Protein AF-A0A6T6CZC0-F1 (afdb_monomer_lite)

pLDDT: mean 70.49, std 22.33, range [23.73, 94.44]

Secondary structure (DSSP, 8-state):
---------------------------HHHHHHHHHHS--TT----TTS-EEEEEEEETTEEEEEEEEE--TTT-HHHHHHHHHHHHT--EETTEE-SSTT------------

Structure (mmCIF, N/CA/C/O backbone):
data_AF-A0A6T6CZC0-F1
#
_entry.id   AF-A0A6T6CZC0-F1
#
loop_
_atom_site.group_PDB
_atom_site.id
_atom_site.type_symbol
_atom_site.label_atom_id
_atom_site.label_alt_id
_atom_site.label_comp_id
_atom_site.label_asym_id
_atom_site.label_entity_id
_atom_site.label_seq_id
_atom_site.pdbx_PDB_ins_code
_atom_site.Cartn_x
_atom_site.Cartn_y
_atom_site.Cartn_z
_atom_site.occupancy
_atom_site.B_iso_or_equiv
_atom_site.auth_seq_id
_atom_site.auth_comp_id
_atom_site.auth_asym_id
_atom_site.auth_atom_id
_atom_site.pdbx_PDB_model_num
ATOM 1 N N . GLY A 1 1 ? -21.141 7.150 -47.037 1.00 36.53 1 GLY A N 1
ATOM 2 C CA . GLY A 1 1 ? -20.046 6.387 -46.409 1.00 36.53 1 GLY A CA 1
ATOM 3 C C . GLY A 1 1 ? -19.873 6.817 -44.964 1.00 36.53 1 GLY A C 1
ATOM 4 O O . GLY A 1 1 ? -19.823 8.013 -44.733 1.00 36.53 1 GLY A O 1
ATOM 5 N N . THR A 1 2 ? -19.844 5.841 -44.037 1.00 34.81 2 THR A N 1
ATOM 6 C CA . THR A 1 2 ? -19.115 5.804 -42.730 1.00 34.81 2 THR A CA 1
ATOM 7 C C . THR A 1 2 ? -19.164 7.049 -41.818 1.00 34.81 2 THR A C 1
ATOM 9 O O . THR A 1 2 ? -18.561 8.060 -42.134 1.00 34.81 2 THR A O 1
ATOM 12 N N . ARG A 1 3 ? -19.899 7.107 -40.691 1.00 36.88 3 ARG A N 1
ATOM 13 C CA . ARG A 1 3 ? -19.844 6.379 -39.386 1.00 36.88 3 ARG A CA 1
ATOM 14 C C . ARG A 1 3 ? -18.536 6.560 -38.573 1.00 36.88 3 ARG A C 1
ATOM 16 O O . ARG A 1 3 ? -17.502 6.077 -39.011 1.00 36.88 3 ARG A O 1
ATOM 23 N N . ARG A 1 4 ? -18.709 7.019 -37.307 1.00 42.44 4 ARG A N 1
ATOM 24 C CA . ARG A 1 4 ? -17.874 6.917 -36.059 1.00 42.44 4 ARG A CA 1
ATOM 25 C C . ARG A 1 4 ? -17.231 8.253 -35.617 1.00 42.44 4 ARG A C 1
ATOM 27 O O . ARG A 1 4 ? -16.409 8.791 -36.330 1.00 42.44 4 ARG A O 1
ATOM 34 N N . LYS A 1 5 ? -17.748 8.942 -34.583 1.00 39.34 5 LYS A N 1
ATOM 35 C CA . LYS A 1 5 ? -17.718 8.734 -33.102 1.00 39.34 5 LYS A CA 1
ATOM 36 C C . LYS A 1 5 ? -16.467 9.338 -32.422 1.00 39.34 5 LYS A C 1
ATOM 38 O O . LYS A 1 5 ? -15.382 8.853 -32.680 1.00 39.34 5 LYS A O 1
ATOM 43 N N . LYS A 1 6 ? -16.723 10.293 -31.500 1.00 37.09 6 LYS A N 1
ATOM 44 C CA . LYS A 1 6 ? -16.209 10.460 -30.107 1.00 37.09 6 LYS A CA 1
ATOM 45 C C . LYS A 1 6 ? -14.687 10.274 -29.927 1.00 37.09 6 LYS A C 1
ATOM 47 O O . LYS A 1 6 ? -14.161 9.223 -30.252 1.00 37.09 6 LYS A O 1
ATOM 52 N N . THR A 1 7 ? -13.919 11.222 -29.388 1.00 31.66 7 THR A N 1
ATOM 53 C CA . THR A 1 7 ? -13.623 11.518 -27.955 1.00 31.66 7 THR A CA 1
ATOM 54 C C . THR A 1 7 ? -12.452 12.535 -28.052 1.00 31.66 7 THR A C 1
ATOM 56 O O . THR A 1 7 ? -11.672 12.438 -28.985 1.00 31.66 7 THR A O 1
ATOM 59 N N . GLU A 1 8 ? -12.262 13.600 -27.276 1.00 35.72 8 GLU A N 1
ATOM 60 C CA . GLU A 1 8 ? -11.888 13.588 -25.866 1.00 35.72 8 GLU A CA 1
ATOM 61 C C . GLU A 1 8 ? -11.648 15.046 -25.435 1.00 35.72 8 GLU A C 1
ATOM 63 O O . GLU A 1 8 ? -10.757 15.750 -25.914 1.00 35.72 8 GLU A O 1
ATOM 68 N N . LYS A 1 9 ? 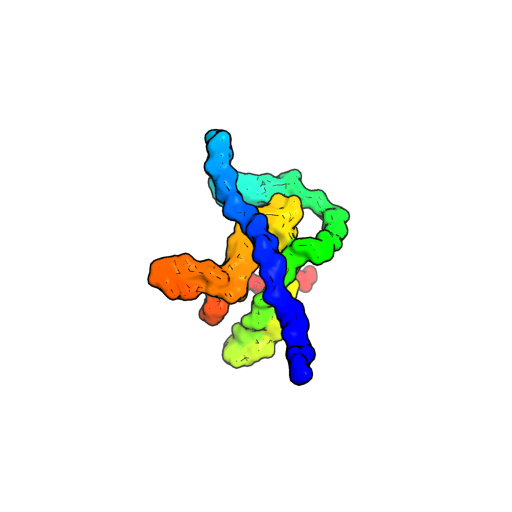-12.512 15.527 -24.543 1.00 34.69 9 LYS A N 1
ATOM 69 C CA . LYS A 1 9 ? -12.435 16.850 -23.933 1.00 34.69 9 LYS A CA 1
ATOM 70 C C . LYS A 1 9 ? -11.277 16.796 -22.932 1.00 34.69 9 LYS A C 1
ATOM 72 O O . LYS A 1 9 ? -11.443 16.243 -21.849 1.00 34.69 9 LYS A O 1
ATOM 77 N N . ARG A 1 10 ? -10.104 17.328 -23.298 1.00 32.47 10 ARG A N 1
ATOM 78 C CA . ARG A 1 10 ? -8.950 17.491 -22.394 1.00 32.47 10 ARG A CA 1
ATOM 79 C C . ARG A 1 10 ? -9.347 18.372 -21.210 1.00 32.47 10 ARG A C 1
ATOM 81 O O . ARG A 1 10 ? -9.248 19.598 -21.258 1.00 32.47 10 ARG A O 1
ATOM 88 N N . LYS A 1 11 ? -9.807 17.733 -20.140 1.00 32.84 11 LYS A N 1
ATOM 89 C CA . LYS A 1 11 ? -9.978 18.334 -18.823 1.00 32.84 11 LYS A CA 1
ATOM 90 C C . LYS A 1 11 ? -8.569 18.587 -18.281 1.00 32.84 11 LYS A C 1
ATOM 92 O O . LYS A 1 11 ? -7.857 17.666 -17.898 1.00 32.84 11 LYS A O 1
ATOM 97 N N . LYS A 1 12 ? -8.124 19.841 -18.355 1.00 36.03 12 LYS A N 1
ATOM 98 C CA . LYS A 1 12 ? -6.907 20.315 -17.690 1.00 36.03 12 LYS A CA 1
ATOM 99 C C . LYS A 1 12 ? -7.193 20.359 -16.188 1.00 36.03 12 LYS A C 1
ATOM 101 O O . LYS A 1 12 ? -7.658 21.377 -15.686 1.00 36.03 12 LYS A O 1
ATOM 106 N N . GLU A 1 13 ? -6.955 19.263 -15.480 1.00 32.84 13 GLU A N 1
ATOM 107 C CA . GLU A 1 13 ? -6.980 19.255 -14.017 1.00 32.84 13 GLU A CA 1
ATOM 108 C C . GLU A 1 13 ? -5.582 19.601 -13.484 1.00 32.84 13 GLU A C 1
ATOM 110 O O . GLU A 1 13 ? -4.642 18.818 -13.529 1.00 32.84 13 GLU A O 1
ATOM 115 N N . GLY A 1 14 ? -5.459 20.863 -13.063 1.00 27.77 14 GLY A N 1
ATOM 116 C CA . GLY A 1 14 ? -4.711 21.269 -11.876 1.00 27.77 14 GLY A CA 1
ATOM 117 C C . GLY A 1 14 ? -3.247 20.858 -11.775 1.00 27.77 14 GLY A C 1
ATOM 118 O O . GLY A 1 14 ? -2.880 20.040 -10.939 1.00 27.77 14 GLY A O 1
ATOM 119 N N . ARG A 1 15 ? -2.370 21.574 -12.485 1.00 23.73 15 ARG A N 1
ATOM 120 C CA . ARG A 1 15 ? -1.020 21.843 -11.968 1.00 23.73 15 ARG A CA 1
ATOM 121 C C . ARG A 1 15 ? -1.205 22.529 -10.610 1.00 23.73 15 ARG A C 1
ATOM 123 O O . ARG A 1 15 ?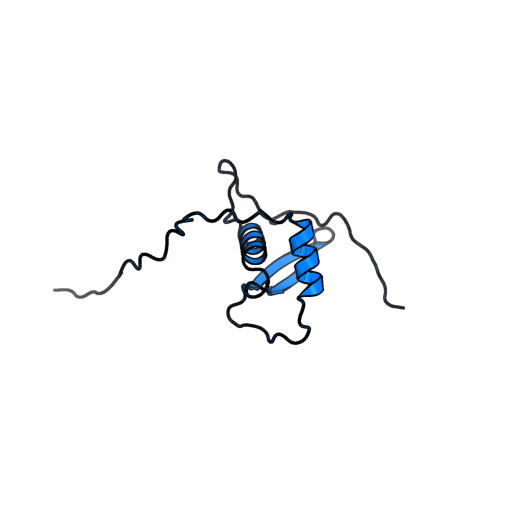 -1.704 23.652 -10.578 1.00 23.73 15 ARG A O 1
ATOM 130 N N . TYR A 1 16 ? -0.843 21.886 -9.500 1.00 33.91 16 TYR A N 1
ATOM 131 C CA . TYR A 1 16 ? -0.838 22.568 -8.206 1.00 33.91 16 TYR A CA 1
ATOM 132 C C . TYR A 1 16 ? 0.256 23.639 -8.232 1.00 33.91 16 TYR A C 1
ATOM 134 O O . TYR A 1 16 ? 1.438 23.371 -8.018 1.00 33.91 16 TYR A O 1
ATOM 142 N N . THR A 1 17 ? -0.139 24.872 -8.538 1.00 28.97 17 THR A N 1
ATOM 143 C CA . THR A 1 17 ? 0.675 26.058 -8.306 1.00 28.97 17 THR A CA 1
ATOM 144 C C . THR A 1 17 ? 0.796 26.242 -6.798 1.00 28.97 17 THR A C 1
ATOM 146 O O . THR A 1 17 ? -0.134 26.722 -6.150 1.00 28.97 17 THR A O 1
ATOM 149 N N . LYS A 1 18 ? 1.947 25.882 -6.218 1.00 36.53 18 LYS A N 1
ATOM 150 C CA . LYS A 1 18 ? 2.329 26.364 -4.885 1.00 36.53 18 LYS A CA 1
ATOM 151 C C . LYS A 1 18 ? 2.613 27.863 -4.982 1.00 36.53 18 LYS A C 1
ATOM 153 O O . LYS A 1 18 ? 3.740 28.275 -5.228 1.00 36.53 18 LYS A O 1
ATOM 158 N N . LYS A 1 19 ? 1.573 28.680 -4.807 1.00 34.09 19 LYS A N 1
ATOM 159 C CA . LYS A 1 19 ? 1.717 30.097 -4.462 1.00 34.09 19 LYS A CA 1
ATOM 160 C C . LYS A 1 19 ? 2.054 30.167 -2.970 1.00 34.09 19 LYS A C 1
ATOM 162 O O . LYS A 1 19 ? 1.422 29.490 -2.161 1.00 34.09 19 LYS A O 1
ATOM 167 N N . GLY A 1 20 ? 3.114 30.903 -2.649 1.00 39.22 20 GLY A N 1
ATOM 168 C CA . GLY A 1 20 ? 3.774 30.894 -1.351 1.00 39.22 20 GLY A CA 1
ATOM 169 C C . GLY A 1 20 ? 2.862 31.200 -0.165 1.00 39.22 20 GLY A C 1
ATOM 170 O O . GLY A 1 20 ? 2.116 32.174 -0.167 1.00 39.22 20 GLY A O 1
ATOM 171 N N . LYS A 1 21 ? 3.015 30.388 0.878 1.00 36.16 21 LYS A N 1
ATOM 172 C CA . LYS A 1 21 ? 2.994 30.807 2.280 1.00 36.16 21 LYS A CA 1
ATOM 173 C C . LYS A 1 21 ? 4.102 30.016 2.969 1.00 36.16 21 LYS A C 1
ATOM 175 O O . LYS A 1 21 ? 4.291 28.840 2.656 1.00 36.16 21 LYS A O 1
ATOM 180 N N . ASN A 1 22 ? 4.852 30.670 3.849 1.00 39.06 22 ASN A N 1
ATOM 181 C CA . ASN A 1 22 ? 5.846 30.048 4.721 1.00 39.06 22 ASN A CA 1
ATOM 182 C C . ASN A 1 22 ? 5.150 29.046 5.658 1.00 39.06 22 ASN A C 1
ATOM 184 O O . ASN A 1 22 ? 4.847 29.347 6.807 1.00 39.06 22 ASN A O 1
ATOM 188 N N . GLU A 1 23 ? 4.834 27.862 5.146 1.00 43.62 23 GLU A N 1
ATOM 189 C CA . GLU A 1 23 ? 4.297 26.755 5.920 1.00 43.62 23 GLU A CA 1
ATOM 190 C C . GLU A 1 23 ? 5.507 25.986 6.446 1.00 43.62 23 GLU A C 1
ATOM 192 O O . GLU A 1 23 ? 6.184 25.275 5.698 1.00 43.62 23 GLU A O 1
ATOM 197 N N . LYS A 1 24 ? 5.837 26.215 7.723 1.00 40.19 24 LYS A N 1
ATOM 198 C CA . LYS A 1 24 ? 6.862 25.464 8.454 1.00 40.19 24 LYS A CA 1
ATOM 199 C C . LYS A 1 24 ? 6.614 23.982 8.168 1.00 40.19 24 LYS A C 1
ATOM 201 O O . LYS A 1 24 ? 5.573 23.456 8.556 1.00 40.19 24 LYS A O 1
ATOM 206 N N . LYS A 1 25 ? 7.517 23.324 7.428 1.00 48.09 25 LYS A N 1
ATOM 207 C CA . LYS A 1 25 ? 7.435 21.878 7.191 1.00 48.09 25 LYS A CA 1
ATOM 208 C C . LYS A 1 25 ? 7.496 21.215 8.562 1.00 48.09 25 LYS A C 1
ATOM 210 O O . LYS A 1 25 ? 8.569 21.138 9.153 1.00 48.09 25 LYS A O 1
ATOM 215 N N . LEU A 1 26 ? 6.342 20.802 9.080 1.00 51.62 26 LEU A N 1
ATOM 216 C CA . LEU A 1 26 ? 6.276 20.001 10.292 1.00 51.62 26 LEU A CA 1
ATOM 217 C C . LEU A 1 26 ? 7.173 18.776 10.080 1.00 51.62 26 LEU A C 1
ATOM 219 O O . LEU A 1 26 ? 7.057 18.128 9.033 1.00 51.62 26 LEU A O 1
ATOM 223 N N . PRO A 1 27 ? 8.074 18.458 11.023 1.00 58.03 27 PRO A N 1
ATOM 224 C CA . PRO A 1 27 ? 8.861 17.243 10.923 1.00 58.03 27 PRO A CA 1
ATOM 225 C C . PRO A 1 27 ? 7.905 16.047 10.881 1.00 58.03 27 PRO A C 1
ATOM 227 O O . PRO A 1 27 ? 6.862 16.063 11.537 1.00 58.03 27 PRO A O 1
ATOM 230 N N . ASN A 1 28 ? 8.260 15.003 10.127 1.00 54.97 28 ASN A N 1
ATOM 231 C CA . ASN A 1 28 ? 7.420 13.808 9.948 1.00 54.97 28 ASN A CA 1
ATOM 232 C C . ASN A 1 28 ? 6.943 13.211 11.294 1.00 54.97 28 ASN A C 1
ATOM 234 O O . ASN A 1 28 ? 5.848 12.661 11.373 1.00 54.97 28 ASN A O 1
ATOM 238 N N . SER A 1 29 ? 7.728 13.396 12.364 1.00 59.22 29 SER A N 1
ATOM 239 C CA . SER A 1 29 ? 7.388 13.024 13.745 1.00 59.22 29 SER A CA 1
ATOM 240 C C . SER A 1 29 ? 6.211 13.824 14.335 1.00 59.22 29 SER A C 1
ATOM 242 O O . SER A 1 29 ? 5.319 13.257 14.959 1.00 59.22 29 SER A O 1
ATOM 244 N N . PHE A 1 30 ? 6.126 15.130 14.070 1.00 64.00 30 PHE A N 1
ATOM 245 C CA . PHE A 1 30 ? 5.040 15.976 14.581 1.00 64.00 30 PHE A CA 1
ATOM 246 C C . PHE A 1 30 ? 3.716 15.717 13.853 1.00 64.00 30 PHE A C 1
ATOM 248 O O . PHE A 1 30 ? 2.640 15.869 14.424 1.00 64.00 30 PHE A O 1
ATOM 255 N N . PHE A 1 31 ? 3.782 15.275 12.596 1.00 62.53 31 PHE A N 1
ATOM 256 C CA . PHE A 1 31 ? 2.601 14.832 11.859 1.00 62.53 31 PHE A CA 1
ATOM 257 C C . PHE A 1 31 ? 2.029 13.522 12.422 1.00 62.53 31 PHE A C 1
ATOM 259 O O . PHE A 1 31 ? 0.813 13.380 12.517 1.00 62.53 31 PHE A O 1
ATOM 266 N N . LEU A 1 32 ? 2.892 12.596 12.858 1.00 59.28 32 LEU A N 1
ATOM 267 C CA . LEU A 1 32 ? 2.471 11.375 13.552 1.00 59.28 32 LEU A CA 1
ATOM 268 C C . LEU A 1 32 ? 1.887 11.683 14.941 1.00 59.28 32 LEU A C 1
ATOM 270 O O . LEU A 1 32 ? 0.896 11.082 15.344 1.00 59.28 32 LEU A O 1
ATOM 274 N N . PHE A 1 33 ? 2.449 12.670 15.641 1.00 64.19 33 PHE A N 1
ATOM 275 C CA . PHE A 1 33 ? 1.903 13.169 16.903 1.00 64.19 33 PHE A CA 1
ATOM 276 C C . PHE A 1 33 ? 0.511 13.796 16.719 1.00 64.19 33 PHE A C 1
ATOM 278 O O . PHE A 1 33 ? -0.411 13.501 17.473 1.00 64.19 33 PHE A O 1
ATOM 285 N N . LEU A 1 34 ? 0.317 14.585 15.658 1.00 58.25 34 LEU A N 1
ATOM 286 C CA . LEU A 1 34 ? -0.991 15.141 15.312 1.00 58.25 34 LEU A CA 1
ATOM 287 C C . LEU A 1 34 ? -1.983 14.061 14.845 1.00 58.25 34 LEU A C 1
ATOM 289 O O . LEU A 1 34 ? -3.169 14.179 15.128 1.00 58.25 34 LEU A O 1
ATOM 293 N N . PHE A 1 35 ? -1.515 12.993 14.190 1.00 60.91 35 PHE A N 1
ATOM 294 C CA . PHE A 1 35 ? -2.331 11.814 13.876 1.00 60.91 35 PHE A CA 1
ATOM 295 C C . PHE A 1 35 ? -2.835 11.122 15.152 1.00 60.91 35 PHE A C 1
ATOM 297 O O . PHE A 1 35 ? -4.012 10.781 15.229 1.00 60.91 35 PHE A O 1
ATOM 304 N N . PHE A 1 36 ? -1.985 10.992 16.177 1.00 60.47 36 PHE A N 1
ATOM 305 C CA . PHE A 1 36 ? -2.367 10.418 17.473 1.00 60.47 36 PHE A CA 1
ATOM 306 C C . PHE A 1 36 ? -3.344 11.316 18.253 1.00 60.47 36 PHE A C 1
ATOM 308 O O . PHE A 1 36 ? -4.266 10.816 18.887 1.00 60.47 36 PHE A O 1
ATOM 315 N N . LEU A 1 37 ? -3.184 12.644 18.171 1.00 60.72 37 LEU A N 1
ATOM 316 C CA . LEU A 1 37 ? -4.049 13.619 18.853 1.00 60.72 37 LEU A CA 1
ATOM 317 C C . LEU A 1 37 ? -5.348 13.958 18.099 1.00 60.72 37 LEU A C 1
ATOM 319 O O . LEU A 1 37 ? -6.241 14.571 18.678 1.00 60.72 37 LEU A O 1
ATOM 323 N N . LYS A 1 38 ? -5.459 13.594 16.816 1.00 59.25 38 LYS A N 1
ATOM 324 C CA . LYS A 1 38 ? -6.616 13.892 15.953 1.00 59.25 38 LYS A CA 1
ATOM 325 C C . LYS A 1 38 ? -7.281 12.641 15.365 1.00 59.25 38 LYS A C 1
ATOM 327 O O . LYS A 1 38 ? -8.038 12.749 14.400 1.00 59.25 38 LYS A O 1
ATOM 332 N N . MET A 1 39 ? -7.012 11.455 15.916 1.00 58.12 39 MET A N 1
ATOM 333 C CA . MET A 1 39 ? -7.792 10.261 15.585 1.00 58.12 39 MET A CA 1
ATOM 334 C C . MET A 1 39 ? -9.139 10.330 16.303 1.00 58.12 39 MET A C 1
ATOM 336 O O . MET A 1 39 ? -9.278 9.901 17.444 1.00 58.12 39 MET A O 1
ATOM 340 N N . ASP A 1 40 ? -10.139 10.870 15.612 1.00 59.03 40 ASP A N 1
ATOM 341 C CA . ASP A 1 40 ? -11.537 10.703 15.992 1.00 59.03 40 ASP A CA 1
ATOM 342 C C . ASP A 1 40 ? -11.920 9.225 15.745 1.00 59.03 40 ASP A C 1
ATOM 344 O O . ASP A 1 40 ? -11.934 8.791 14.587 1.00 59.03 40 ASP A O 1
ATOM 348 N N . PRO A 1 41 ? -12.229 8.419 16.781 1.00 55.09 41 PRO A N 1
ATOM 349 C CA . PRO A 1 41 ? -12.399 6.965 16.659 1.00 55.09 41 PRO A CA 1
ATOM 350 C C . PRO A 1 41 ? -13.661 6.526 15.8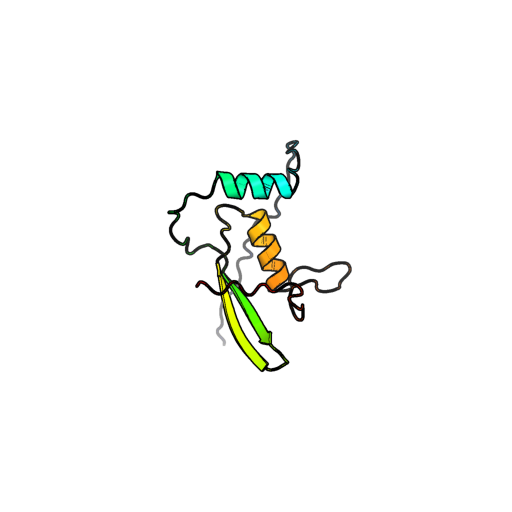87 1.00 55.09 41 PRO A C 1
ATOM 352 O O . PRO A 1 41 ? -13.935 5.334 15.797 1.00 55.09 41 PRO A O 1
ATOM 355 N N . LEU A 1 42 ? -14.434 7.463 15.326 1.00 52.72 42 LEU A N 1
ATOM 356 C CA . LEU A 1 42 ? -15.753 7.216 14.724 1.00 52.72 42 LEU A CA 1
ATOM 357 C C . LEU A 1 42 ? -15.901 7.724 13.281 1.00 52.72 42 LEU A C 1
ATOM 359 O O . LEU A 1 42 ? -17.022 7.836 12.769 1.00 52.72 42 LEU A O 1
ATOM 363 N N . LYS A 1 43 ? -14.803 8.051 12.590 1.00 59.09 43 LYS A N 1
ATOM 364 C CA . LYS A 1 43 ? -14.914 8.514 11.203 1.00 59.09 43 LYS A CA 1
ATOM 365 C C . LYS A 1 43 ? -15.293 7.345 10.290 1.00 59.09 43 LYS A C 1
ATOM 367 O O . LYS A 1 43 ? -14.535 6.397 10.115 1.00 59.09 43 LYS A O 1
ATOM 372 N N . HIS A 1 44 ? -16.508 7.415 9.751 1.00 59.53 44 HIS A N 1
ATOM 373 C CA . HIS A 1 44 ? -17.057 6.419 8.837 1.00 59.53 44 HIS A CA 1
ATOM 374 C C . HIS A 1 44 ? -16.188 6.321 7.579 1.00 59.53 44 HIS A C 1
ATOM 376 O O . HIS A 1 44 ? -15.667 7.338 7.114 1.00 59.53 44 HIS A O 1
ATOM 382 N N . SER A 1 45 ? -16.048 5.107 7.032 1.00 64.94 45 SER A N 1
ATOM 383 C CA . SER A 1 45 ? -15.270 4.846 5.816 1.00 64.94 45 SER A CA 1
ATOM 384 C C . SER A 1 45 ? -15.678 5.824 4.719 1.00 64.94 45 SER A C 1
ATOM 386 O O . SER A 1 45 ? -16.815 5.796 4.236 1.00 64.94 45 SER A O 1
ATOM 388 N N . ASN A 1 46 ? -14.766 6.712 4.338 1.00 71.38 46 ASN A N 1
ATOM 389 C CA . ASN A 1 46 ? -15.026 7.633 3.252 1.00 71.38 46 ASN A CA 1
ATOM 390 C C . ASN A 1 46 ? -14.797 6.862 1.954 1.00 71.38 46 ASN A C 1
ATOM 392 O O . ASN A 1 46 ? -13.689 6.409 1.694 1.00 71.38 46 ASN A O 1
ATOM 396 N N . ASN A 1 47 ? -15.827 6.710 1.119 1.00 73.81 47 ASN A N 1
ATOM 397 C CA . ASN A 1 47 ? -15.710 5.953 -0.136 1.00 73.81 47 ASN A CA 1
ATOM 398 C C . ASN A 1 47 ? -14.711 6.588 -1.134 1.00 73.81 47 ASN A C 1
ATOM 400 O O . ASN A 1 47 ? -14.404 6.004 -2.167 1.00 73.81 47 ASN A O 1
ATOM 404 N N . GLN A 1 48 ? -14.207 7.790 -0.832 1.00 82.56 48 GLN A N 1
ATOM 405 C CA . GLN A 1 48 ? -13.142 8.467 -1.574 1.00 82.56 48 GLN A CA 1
ATOM 406 C C . GLN A 1 48 ? -11.728 8.106 -1.088 1.00 82.56 48 GLN A C 1
ATOM 408 O O . GLN A 1 48 ? -10.746 8.511 -1.710 1.00 82.56 48 GLN A O 1
ATOM 413 N N . ASN A 1 49 ? -11.597 7.373 0.021 1.00 87.69 49 ASN A N 1
ATOM 414 C CA . ASN A 1 49 ? -10.300 6.982 0.554 1.00 87.69 49 ASN A CA 1
ATOM 415 C C . ASN A 1 49 ? -9.619 5.962 -0.370 1.00 87.69 49 ASN A C 1
ATOM 417 O O . ASN A 1 49 ? -10.224 4.943 -0.726 1.00 87.69 49 ASN A O 1
ATOM 421 N N . PRO A 1 50 ? -8.345 6.184 -0.741 1.00 89.69 50 PRO A N 1
ATOM 422 C CA . PRO A 1 50 ? -7.595 5.227 -1.533 1.00 89.69 50 PRO A CA 1
ATOM 423 C C . PRO A 1 50 ? -7.478 3.886 -0.810 1.00 89.69 50 PRO A C 1
ATOM 425 O O . PRO A 1 50 ? -7.160 3.825 0.378 1.00 89.69 50 PRO A O 1
ATOM 428 N N . ARG A 1 51 ? -7.677 2.798 -1.551 1.00 91.69 51 ARG A N 1
ATOM 429 C CA . ARG A 1 51 ? -7.480 1.431 -1.061 1.00 91.69 51 ARG A CA 1
ATOM 430 C C . ARG A 1 51 ? -6.294 0.808 -1.773 1.00 91.69 51 ARG A C 1
ATOM 432 O O . ARG A 1 51 ? -6.210 0.852 -2.998 1.00 91.69 51 ARG A O 1
ATOM 439 N N . VAL A 1 52 ? -5.392 0.221 -1.001 1.00 93.56 52 VAL A N 1
ATOM 440 C CA . VAL A 1 52 ? -4.187 -0.456 -1.492 1.00 93.56 52 VAL A CA 1
ATOM 441 C C . VAL A 1 52 ? -4.116 -1.864 -0.919 1.00 93.56 52 VAL A C 1
ATOM 443 O O . VAL A 1 52 ? -4.828 -2.205 0.029 1.00 93.56 52 VAL A O 1
ATOM 446 N N . PHE A 1 53 ? -3.283 -2.711 -1.514 1.00 94.44 53 PHE A N 1
ATOM 447 C CA . PHE A 1 53 ? -3.114 -4.079 -1.050 1.00 94.44 53 PHE A CA 1
ATOM 448 C C . PHE A 1 53 ? -1.663 -4.531 -1.139 1.00 94.44 53 PHE A C 1
ATOM 450 O O . PHE A 1 53 ? -0.913 -4.061 -1.992 1.00 94.44 53 PHE A O 1
ATOM 457 N N . PHE A 1 54 ? -1.307 -5.477 -0.275 1.00 94.19 54 PHE A N 1
ATOM 458 C CA . PHE A 1 54 ? -0.059 -6.223 -0.339 1.00 94.19 54 PHE A CA 1
ATOM 459 C C . PHE A 1 54 ? -0.358 -7.699 -0.528 1.00 94.19 54 PHE A C 1
ATOM 461 O O . PHE A 1 54 ? -1.172 -8.265 0.201 1.00 94.19 54 PHE A O 1
ATOM 468 N N . ASP A 1 55 ? 0.324 -8.305 -1.492 1.00 92.81 55 ASP A N 1
ATOM 469 C CA . ASP A 1 55 ? 0.408 -9.753 -1.623 1.00 92.81 55 ASP A CA 1
ATOM 470 C C . ASP A 1 55 ? 1.624 -10.212 -0.815 1.00 92.81 55 ASP A C 1
ATOM 472 O O . ASP A 1 55 ? 2.750 -9.793 -1.086 1.00 92.81 55 ASP A O 1
ATOM 476 N N . VAL A 1 56 ? 1.386 -11.007 0.229 1.00 93.00 56 VAL A N 1
ATOM 477 C CA . VAL A 1 56 ? 2.417 -11.417 1.189 1.00 93.00 56 VAL A CA 1
ATOM 478 C C . VAL A 1 56 ? 2.783 -12.873 0.951 1.00 93.00 56 VAL A C 1
ATOM 480 O O . VAL A 1 56 ? 1.914 -13.735 0.827 1.00 93.00 56 VAL A O 1
ATOM 483 N N . THR A 1 57 ? 4.082 -13.157 0.938 1.00 93.56 57 THR A N 1
ATOM 484 C CA . THR A 1 57 ? 4.632 -14.514 0.863 1.00 93.56 57 THR A CA 1
ATOM 485 C C . THR A 1 57 ? 5.475 -14.807 2.100 1.00 93.56 57 THR A C 1
ATOM 487 O O . THR A 1 57 ? 6.326 -13.995 2.459 1.00 93.56 57 THR A O 1
ATOM 490 N N . ILE A 1 58 ? 5.283 -15.967 2.727 1.00 91.81 58 ILE A N 1
ATOM 491 C CA . ILE A 1 58 ? 6.059 -16.437 3.883 1.00 91.81 58 ILE A CA 1
ATOM 492 C C . ILE A 1 58 ? 6.786 -17.714 3.459 1.00 91.81 58 ILE A C 1
ATOM 494 O O . ILE A 1 58 ? 6.154 -18.649 2.974 1.00 91.81 58 ILE A O 1
ATOM 498 N N . GLY A 1 59 ? 8.117 -17.746 3.579 1.00 90.44 59 GLY A N 1
ATOM 499 C CA . GLY A 1 59 ? 8.916 -18.910 3.167 1.00 90.44 59 GLY A CA 1
ATOM 500 C C . GLY A 1 59 ? 8.732 -19.303 1.692 1.00 90.44 59 GLY A C 1
ATOM 501 O O . GLY A 1 59 ? 8.766 -20.482 1.365 1.00 90.44 59 GLY A O 1
ATOM 502 N N . GLY A 1 60 ? 8.454 -18.334 0.811 1.00 89.50 60 GLY A N 1
ATOM 503 C CA . GLY A 1 60 ? 8.171 -18.574 -0.612 1.00 89.50 60 GLY A CA 1
ATOM 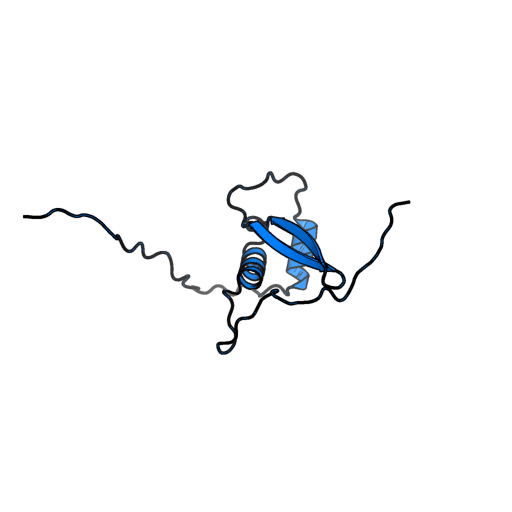504 C C . GLY A 1 60 ? 6.738 -19.020 -0.930 1.00 89.50 60 GLY A C 1
ATOM 505 O O . GLY A 1 60 ? 6.373 -19.084 -2.100 1.00 89.50 60 GLY A O 1
ATOM 506 N N . SER A 1 61 ? 5.899 -19.265 0.080 1.00 93.38 61 SER A N 1
ATOM 507 C CA . SER A 1 61 ? 4.487 -19.628 -0.098 1.00 93.38 61 SER A CA 1
ATOM 508 C C . SER A 1 61 ? 3.577 -18.407 0.038 1.00 93.38 61 SER A C 1
ATOM 510 O O . SER A 1 61 ? 3.784 -17.570 0.916 1.00 93.38 61 SER A O 1
ATOM 512 N N . SER A 1 62 ? 2.551 -18.294 -0.811 1.00 94.00 62 SER A N 1
ATOM 513 C CA . SER A 1 62 ? 1.563 -17.206 -0.733 1.00 94.00 62 SER A CA 1
ATOM 514 C C . SER A 1 62 ? 0.760 -17.292 0.569 1.00 94.00 62 SER A C 1
ATOM 516 O O . SER A 1 62 ? -0.021 -18.220 0.754 1.00 94.00 62 SER A O 1
ATOM 518 N N . ALA A 1 63 ? 0.923 -16.302 1.447 1.00 93.12 63 ALA A N 1
ATOM 519 C CA . ALA A 1 63 ? 0.231 -16.200 2.734 1.00 93.12 63 ALA A CA 1
ATOM 520 C C . ALA A 1 63 ? -1.084 -15.403 2.650 1.00 93.12 63 ALA A C 1
ATOM 522 O O . ALA A 1 63 ? -1.860 -15.381 3.603 1.00 93.12 63 ALA A O 1
ATOM 523 N N . GLY A 1 64 ? -1.346 -14.757 1.509 1.00 93.81 64 GLY A N 1
ATOM 524 C CA . GLY A 1 64 ? -2.599 -14.062 1.222 1.00 93.81 64 GLY A CA 1
ATOM 525 C C . GLY A 1 64 ? -2.422 -12.579 0.904 1.00 93.81 64 GLY A C 1
ATOM 526 O O . GLY A 1 64 ? -1.311 -12.079 0.722 1.00 93.81 64 GLY A O 1
ATOM 527 N N . ARG A 1 65 ? -3.560 -11.879 0.818 1.00 94.00 65 ARG A N 1
ATOM 528 C CA . ARG A 1 65 ? -3.640 -10.465 0.440 1.00 94.00 65 ARG A CA 1
ATOM 529 C C . ARG A 1 65 ? -4.146 -9.612 1.594 1.00 94.00 65 ARG A C 1
ATOM 531 O O . ARG A 1 65 ? -5.298 -9.740 2.005 1.00 94.00 65 ARG A O 1
ATOM 538 N N . ILE A 1 66 ? -3.321 -8.675 2.042 1.00 92.69 66 ILE A N 1
ATOM 539 C CA . ILE A 1 66 ? -3.698 -7.660 3.026 1.00 92.69 66 ILE A CA 1
ATOM 540 C C . ILE A 1 66 ? -4.280 -6.468 2.268 1.00 92.69 66 ILE A C 1
ATOM 542 O O . ILE A 1 66 ? -3.611 -5.912 1.403 1.00 92.69 66 ILE A O 1
ATOM 546 N N . LYS A 1 67 ? -5.515 -6.063 2.580 1.00 91.44 67 LYS A N 1
ATOM 547 C CA . LYS A 1 67 ? -6.154 -4.858 2.022 1.00 91.44 67 LYS A CA 1
ATOM 548 C C . LYS A 1 67 ? -6.174 -3.763 3.084 1.00 91.44 67 LYS A C 1
ATOM 550 O O . LYS A 1 67 ? -6.588 -4.019 4.209 1.00 91.44 67 LYS A O 1
ATOM 555 N N . MET A 1 68 ? -5.747 -2.559 2.722 1.00 90.12 68 MET A N 1
ATOM 556 C CA . MET A 1 68 ? -5.670 -1.403 3.615 1.00 90.12 68 MET A CA 1
ATOM 557 C C . MET A 1 68 ? -6.369 -0.205 2.974 1.00 90.12 68 MET A C 1
ATOM 559 O O . MET A 1 68 ? -6.171 0.083 1.793 1.00 90.12 68 MET A O 1
ATOM 563 N N . GLU A 1 69 ? -7.177 0.498 3.760 1.00 89.88 69 GLU A N 1
ATOM 564 C CA . GLU A 1 69 ? -7.745 1.794 3.391 1.00 89.88 69 GLU A CA 1
ATOM 565 C C . GLU A 1 69 ? -6.857 2.906 3.961 1.00 89.8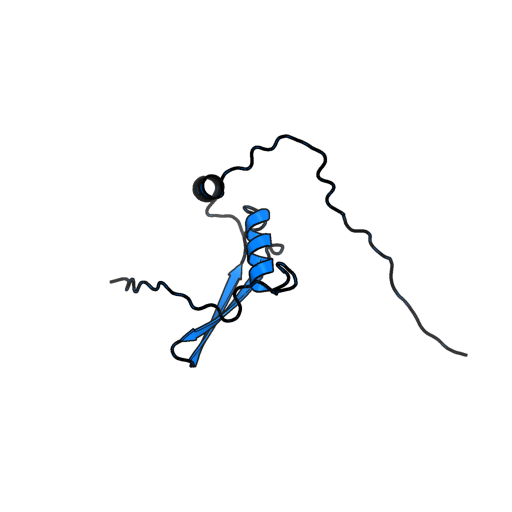8 69 GLU A C 1
ATOM 567 O O . GLU A 1 69 ? -6.457 2.856 5.123 1.00 89.88 69 GLU A O 1
ATOM 572 N N . LEU A 1 70 ? -6.515 3.892 3.134 1.00 87.31 70 LEU A N 1
ATOM 573 C CA . LEU A 1 70 ? -5.694 5.032 3.525 1.00 87.31 70 LEU A CA 1
ATOM 574 C C . LEU A 1 70 ? -6.600 6.212 3.858 1.00 87.31 70 LEU A C 1
ATOM 576 O O . LEU A 1 70 ? -7.379 6.653 3.015 1.00 87.31 70 LEU A O 1
ATOM 580 N N . PHE A 1 71 ? -6.450 6.769 5.056 1.00 84.50 71 PHE A N 1
ATOM 581 C CA . PHE A 1 71 ? -7.215 7.930 5.517 1.00 84.50 71 PHE A CA 1
ATOM 582 C C . PHE A 1 71 ? -6.738 9.227 4.845 1.00 84.50 71 PHE A C 1
ATOM 584 O O . PHE A 1 71 ? -6.087 10.066 5.467 1.00 84.50 71 PHE A O 1
ATOM 591 N N . ALA A 1 72 ? -7.006 9.394 3.549 1.00 83.75 72 ALA A N 1
ATOM 592 C CA . ALA A 1 72 ? -6.598 10.579 2.788 1.00 83.75 72 ALA A CA 1
ATOM 593 C C . ALA A 1 72 ? -7.296 11.863 3.265 1.00 83.75 72 ALA A C 1
ATOM 595 O O . ALA A 1 72 ? -6.786 12.964 3.082 1.00 83.75 72 ALA A O 1
ATOM 596 N N . ASP A 1 73 ? -8.442 11.717 3.911 1.00 80.06 73 ASP A N 1
ATOM 597 C CA . ASP A 1 73 ? -9.214 12.777 4.542 1.00 80.06 73 ASP A CA 1
ATOM 598 C C . ASP A 1 73 ? -8.571 13.335 5.823 1.00 80.06 73 ASP A C 1
ATOM 600 O O . ASP A 1 73 ? -8.798 14.495 6.165 1.00 80.06 73 ASP A O 1
ATOM 604 N N . VAL A 1 74 ? -7.779 12.528 6.534 1.00 80.38 74 VAL A N 1
ATOM 605 C CA . VAL A 1 74 ? -7.019 12.949 7.724 1.00 80.38 74 VAL A CA 1
ATOM 606 C C . VAL A 1 74 ? -5.575 13.267 7.348 1.00 80.38 74 VAL A C 1
ATOM 608 O O . VAL A 1 74 ? -5.026 14.292 7.754 1.00 80.38 74 VAL A O 1
ATOM 611 N N . VAL A 1 75 ? -4.953 12.401 6.545 1.00 78.94 75 VAL A N 1
ATOM 612 C CA . VAL A 1 75 ? -3.530 12.455 6.208 1.00 78.94 75 VAL A CA 1
ATOM 613 C C . VAL A 1 75 ? -3.280 12.461 4.694 1.00 78.94 75 VAL A C 1
ATOM 615 O O . VAL A 1 75 ? -2.619 11.563 4.171 1.00 78.94 75 VAL A O 1
ATOM 618 N N . PRO A 1 76 ? -3.721 13.499 3.958 1.00 85.31 76 PRO A N 1
ATOM 619 C CA . PRO A 1 76 ? -3.709 13.493 2.491 1.00 85.31 76 PRO A CA 1
ATOM 620 C C . PRO A 1 76 ? -2.310 13.301 1.898 1.00 85.31 76 PRO A C 1
ATOM 622 O O . PRO A 1 76 ? -2.128 12.529 0.960 1.00 85.31 76 PRO A O 1
ATOM 625 N N . ARG A 1 77 ? -1.291 13.962 2.467 1.00 83.62 77 ARG A N 1
ATOM 626 C CA . ARG A 1 77 ? 0.094 13.870 1.970 1.00 83.62 77 ARG A CA 1
ATOM 627 C C . ARG A 1 77 ? 0.699 12.482 2.206 1.00 83.62 77 ARG A C 1
ATOM 629 O O . ARG A 1 77 ? 1.377 11.958 1.329 1.00 83.62 77 ARG A O 1
ATOM 636 N N . THR A 1 78 ? 0.449 11.890 3.371 1.00 87.00 78 THR A N 1
ATOM 637 C CA . THR A 1 78 ? 0.986 10.569 3.732 1.00 87.00 78 THR A CA 1
ATOM 638 C C . THR A 1 78 ? 0.262 9.452 2.995 1.00 87.00 78 THR A C 1
ATOM 640 O O . THR A 1 78 ? 0.918 8.542 2.495 1.00 87.00 78 THR A O 1
ATOM 643 N N . ALA A 1 79 ? -1.067 9.544 2.880 1.00 87.12 79 ALA A N 1
ATOM 644 C CA . ALA A 1 79 ? -1.876 8.602 2.117 1.00 87.12 79 ALA A CA 1
ATOM 645 C C . ALA A 1 79 ? -1.427 8.558 0.652 1.00 87.12 79 ALA A C 1
ATOM 647 O O . ALA A 1 79 ? -1.187 7.480 0.118 1.00 87.12 79 ALA A O 1
ATOM 648 N N . GLU A 1 80 ? -1.228 9.720 0.027 1.00 90.06 80 GLU A N 1
ATOM 649 C CA . GLU A 1 80 ? -0.772 9.784 -1.360 1.00 90.06 80 GLU A CA 1
ATOM 650 C C . GLU A 1 80 ? 0.657 9.251 -1.529 1.00 90.06 80 GLU A C 1
ATOM 652 O O . GLU A 1 80 ? 0.916 8.470 -2.441 1.00 90.06 80 GLU A O 1
ATOM 657 N N . ASN A 1 81 ? 1.571 9.590 -0.613 1.00 89.00 81 ASN A N 1
ATOM 658 C CA . ASN A 1 81 ? 2.925 9.036 -0.616 1.00 89.00 81 ASN A CA 1
ATOM 659 C C . ASN A 1 81 ? 2.897 7.498 -0.551 1.00 89.00 81 ASN A C 1
ATOM 661 O O . ASN A 1 81 ? 3.477 6.826 -1.400 1.00 89.00 81 ASN A O 1
ATOM 665 N N . PHE A 1 82 ? 2.168 6.929 0.415 1.00 91.69 82 PHE A N 1
ATOM 666 C CA . PHE A 1 82 ? 2.058 5.479 0.573 1.00 91.69 82 PHE A CA 1
ATOM 667 C C . PHE A 1 82 ? 1.403 4.813 -0.643 1.00 91.69 82 PHE A C 1
ATOM 669 O O . PHE A 1 82 ? 1.892 3.785 -1.112 1.00 91.69 82 PHE A O 1
ATOM 676 N N . ARG A 1 83 ? 0.351 5.425 -1.206 1.00 92.25 83 ARG A N 1
ATOM 677 C CA . ARG A 1 83 ? -0.304 4.958 -2.436 1.00 92.25 83 ARG A CA 1
ATOM 678 C C . ARG A 1 83 ? 0.697 4.831 -3.584 1.00 92.25 83 ARG A C 1
ATOM 680 O O . ARG A 1 83 ? 0.742 3.780 -4.215 1.00 92.25 83 ARG A O 1
ATOM 687 N N . GLN A 1 84 ? 1.523 5.850 -3.818 1.00 90.75 84 GLN A N 1
ATOM 688 C CA . GLN A 1 84 ? 2.507 5.850 -4.906 1.00 90.75 84 GLN A CA 1
ATOM 689 C C . GLN A 1 84 ? 3.600 4.788 -4.729 1.00 90.75 84 GLN A C 1
ATOM 691 O O . GLN A 1 84 ? 4.003 4.163 -5.712 1.00 90.75 84 GLN A O 1
ATOM 696 N N . PHE A 1 85 ? 4.055 4.537 -3.495 1.00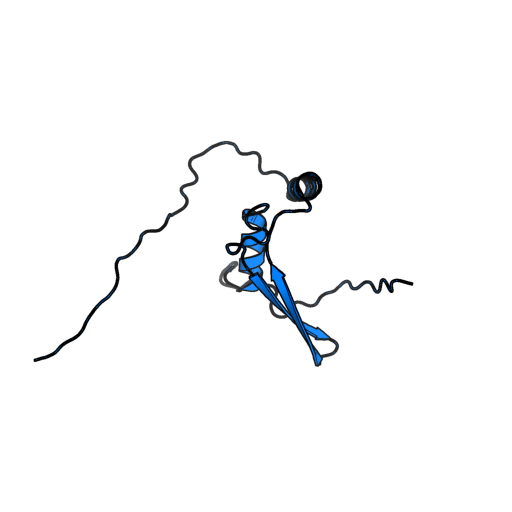 91.12 85 PHE A N 1
ATOM 697 C CA . PHE A 1 85 ? 4.970 3.425 -3.203 1.00 91.12 85 PHE A CA 1
ATOM 698 C C . PHE A 1 85 ? 4.309 2.053 -3.425 1.00 91.12 85 PHE A C 1
ATOM 700 O O . PHE A 1 85 ? 4.978 1.108 -3.846 1.00 91.12 85 PHE A O 1
ATOM 707 N N . CYS A 1 86 ? 3.006 1.924 -3.161 1.00 90.56 86 CYS A N 1
ATOM 708 C CA . CYS A 1 86 ? 2.267 0.688 -3.429 1.00 90.56 86 CYS A CA 1
ATOM 709 C C . CYS A 1 86 ? 2.077 0.445 -4.934 1.00 90.56 86 CYS A C 1
ATOM 711 O O . CYS A 1 86 ? 2.196 -0.692 -5.383 1.00 90.56 86 CYS A O 1
ATOM 713 N N . THR A 1 87 ? 1.793 1.488 -5.722 1.00 88.88 87 THR A N 1
ATOM 714 C CA . THR A 1 87 ? 1.562 1.361 -7.174 1.00 88.88 87 THR A CA 1
ATOM 715 C C . THR A 1 87 ? 2.845 1.372 -8.007 1.00 88.88 87 THR A C 1
ATOM 717 O O . THR A 1 87 ? 2.821 0.961 -9.166 1.00 88.88 87 THR A O 1
ATOM 720 N N . GLY A 1 88 ? 3.970 1.824 -7.445 1.00 85.06 88 GLY A N 1
ATOM 721 C CA . GLY A 1 88 ? 5.231 1.985 -8.177 1.00 85.06 88 GLY A CA 1
ATOM 722 C C . GLY A 1 88 ? 5.220 3.165 -9.157 1.00 85.06 88 GLY A C 1
ATOM 723 O O . GLY A 1 88 ? 6.035 3.219 -10.079 1.00 85.06 88 GLY A O 1
ATOM 724 N N . GLU A 1 89 ? 4.289 4.111 -8.986 1.00 88.38 89 GLU A N 1
ATOM 725 C CA . GLU A 1 89 ? 4.245 5.363 -9.754 1.00 88.38 89 GLU A CA 1
ATOM 726 C C . GLU A 1 89 ? 5.458 6.248 -9.449 1.00 88.38 89 GLU A C 1
ATOM 728 O O . GLU A 1 89 ? 5.944 6.971 -10.325 1.00 88.38 89 GLU A O 1
ATOM 733 N N . MET A 1 90 ? 5.973 6.166 -8.220 1.00 84.88 90 MET A N 1
ATOM 734 C CA . MET A 1 90 ? 7.111 6.958 -7.796 1.00 84.88 90 MET A CA 1
ATOM 735 C C . MET A 1 90 ? 8.408 6.441 -8.427 1.00 84.88 90 MET A C 1
ATOM 737 O O . MET A 1 90 ? 8.754 5.263 -8.343 1.00 84.88 90 MET A O 1
ATOM 741 N N . ARG A 1 91 ? 9.156 7.359 -9.041 1.00 85.88 91 ARG A N 1
ATOM 742 C CA . ARG A 1 91 ? 10.464 7.090 -9.637 1.00 85.88 91 ARG A CA 1
ATOM 743 C C . ARG A 1 91 ? 11.503 8.035 -9.069 1.00 85.88 91 ARG A C 1
ATOM 745 O O . ARG A 1 91 ? 11.237 9.227 -8.922 1.00 85.88 91 ARG A O 1
ATOM 752 N N . ARG A 1 92 ? 12.691 7.509 -8.797 1.00 86.38 92 ARG A N 1
ATOM 753 C CA . ARG A 1 92 ? 13.872 8.299 -8.451 1.00 86.38 92 ARG A CA 1
ATOM 754 C C . ARG A 1 92 ? 14.956 7.965 -9.461 1.00 86.38 92 ARG A C 1
ATOM 756 O O . ARG A 1 92 ? 15.258 6.794 -9.649 1.00 86.38 92 ARG A O 1
ATOM 763 N N . ASP A 1 93 ? 15.446 8.978 -10.169 1.00 87.44 93 ASP A N 1
ATOM 764 C CA . ASP A 1 93 ? 16.489 8.826 -11.194 1.00 87.44 93 ASP A CA 1
ATOM 765 C C . ASP A 1 93 ? 16.136 7.781 -12.274 1.00 87.44 93 ASP A C 1
ATOM 767 O O . ASP A 1 93 ? 16.969 7.018 -12.749 1.00 87.44 93 ASP A O 1
ATOM 771 N N . GLY A 1 94 ? 14.849 7.713 -12.639 1.00 86.25 94 GLY A N 1
ATOM 772 C CA . GLY A 1 94 ? 14.320 6.752 -13.614 1.00 86.25 94 GLY A CA 1
ATOM 773 C C . GLY A 1 94 ? 14.031 5.353 -13.055 1.00 86.25 94 GLY A C 1
ATOM 774 O O . GLY A 1 94 ? 13.329 4.579 -13.707 1.00 86.25 94 GLY A O 1
ATOM 775 N N . VAL A 1 95 ? 14.471 5.043 -11.834 1.00 86.06 95 VAL A N 1
ATOM 776 C CA . VAL A 1 95 ? 14.250 3.746 -11.183 1.00 86.06 95 VAL A CA 1
ATOM 777 C C . VAL A 1 95 ? 12.900 3.744 -10.452 1.00 86.06 95 VAL A C 1
ATOM 779 O O . VAL A 1 95 ? 12.635 4.664 -9.669 1.00 86.06 95 VAL A O 1
ATOM 782 N N . PRO A 1 96 ? 12.020 2.748 -10.684 1.00 85.06 96 PRO A N 1
ATOM 783 C CA . PRO A 1 96 ? 10.777 2.617 -9.933 1.00 85.06 96 PRO A CA 1
ATOM 784 C C . PRO A 1 96 ? 11.083 2.310 -8.467 1.00 85.06 96 PRO A C 1
ATOM 786 O O . PRO A 1 96 ? 11.777 1.345 -8.153 1.00 85.06 96 PRO A O 1
ATOM 789 N N . MET A 1 97 ? 10.547 3.130 -7.569 1.00 86.94 97 MET A N 1
ATOM 790 C CA . MET A 1 97 ? 10.626 2.916 -6.130 1.00 86.94 97 MET A CA 1
ATOM 791 C C . MET A 1 97 ? 9.248 2.518 -5.610 1.00 86.94 97 MET A C 1
ATOM 793 O O . MET A 1 97 ? 8.237 3.136 -5.940 1.00 86.94 97 MET A O 1
ATOM 797 N N . GLY A 1 98 ? 9.206 1.479 -4.785 1.00 90.19 98 GLY A N 1
ATOM 798 C CA . GLY A 1 98 ? 7.958 0.941 -4.265 1.00 90.19 98 GLY A CA 1
ATOM 799 C C . GLY A 1 98 ? 8.180 -0.175 -3.257 1.00 90.19 98 GLY A C 1
ATOM 800 O O . GLY A 1 98 ? 9.316 -0.525 -2.956 1.00 90.19 98 GLY A O 1
ATOM 801 N N . TYR A 1 99 ? 7.082 -0.740 -2.759 1.00 92.19 99 TYR A N 1
ATOM 802 C CA . TYR A 1 99 ? 7.108 -1.860 -1.806 1.00 92.19 99 TYR A CA 1
ATOM 803 C C . TYR A 1 99 ? 7.135 -3.242 -2.469 1.00 92.19 99 TYR A C 1
ATOM 805 O O . TYR A 1 99 ? 7.183 -4.265 -1.786 1.00 92.19 99 TYR A O 1
ATOM 813 N N . LYS A 1 100 ? 7.086 -3.297 -3.804 1.00 90.44 100 LYS A N 1
ATOM 814 C CA . LYS A 1 100 ? 7.138 -4.562 -4.536 1.00 90.44 100 LYS A CA 1
ATOM 815 C C . LYS A 1 100 ? 8.472 -5.259 -4.261 1.00 90.44 100 LYS A C 1
ATOM 817 O O . LYS A 1 100 ? 9.525 -4.650 -4.414 1.00 90.44 100 LYS A O 1
ATOM 822 N N . ASN A 1 101 ? 8.407 -6.541 -3.905 1.00 89.38 101 ASN A N 1
ATOM 823 C CA . ASN A 1 101 ? 9.556 -7.385 -3.553 1.00 89.38 101 ASN A CA 1
ATOM 824 C C . ASN A 1 101 ? 10.320 -6.942 -2.288 1.00 89.38 101 ASN A C 1
ATOM 826 O O . ASN A 1 101 ? 11.431 -7.414 -2.056 1.00 89.38 101 ASN A O 1
ATOM 830 N N . CYS A 1 102 ? 9.755 -6.057 -1.463 1.00 91.81 102 CYS A N 1
ATOM 831 C CA . CYS A 1 102 ? 10.337 -5.747 -0.162 1.00 91.81 102 CYS A CA 1
ATOM 832 C C . CYS A 1 102 ? 9.987 -6.832 0.865 1.00 91.81 102 CYS A C 1
ATOM 834 O O . CYS A 1 102 ? 8.853 -7.306 0.920 1.00 91.81 102 CYS A O 1
ATOM 836 N N . SER A 1 103 ? 10.951 -7.173 1.720 1.00 90.94 103 SER A N 1
ATOM 837 C CA . SER A 1 103 ? 10.745 -8.077 2.855 1.00 90.94 103 SER A CA 1
ATOM 838 C C . SER A 1 103 ? 10.351 -7.298 4.106 1.00 90.94 103 SER A C 1
ATOM 840 O O . SER A 1 103 ? 10.914 -6.241 4.398 1.00 90.94 103 SER A O 1
ATOM 842 N N . LEU A 1 104 ? 9.422 -7.842 4.890 1.00 89.56 104 LEU A N 1
ATOM 843 C CA . LEU A 1 104 ? 9.144 -7.336 6.230 1.00 89.56 104 LEU A CA 1
ATOM 844 C C . LEU A 1 104 ? 10.216 -7.865 7.192 1.00 89.56 104 LEU A C 1
ATOM 846 O O . LEU A 1 104 ? 10.251 -9.056 7.484 1.00 89.56 104 LEU A O 1
ATOM 850 N N . TYR A 1 105 ? 11.103 -6.983 7.655 1.00 89.25 105 TYR A N 1
ATOM 851 C CA . TYR A 1 105 ? 12.281 -7.384 8.436 1.00 89.25 105 TYR A CA 1
ATOM 852 C C . TYR A 1 105 ? 11.976 -7.660 9.914 1.00 89.25 105 TYR A C 1
ATOM 854 O O . TYR A 1 105 ? 12.589 -8.523 10.533 1.00 89.25 105 TYR A O 1
ATOM 862 N N . VAL A 1 106 ? 11.022 -6.924 10.489 1.00 88.81 106 VAL A N 1
ATOM 863 C CA . VAL A 1 106 ? 10.651 -7.050 11.901 1.00 88.81 106 VAL A CA 1
ATOM 864 C C . VAL A 1 106 ? 9.263 -7.655 11.992 1.00 88.81 106 VAL A C 1
ATOM 866 O O . VAL A 1 106 ? 8.294 -7.094 11.483 1.00 88.81 106 VAL A O 1
ATOM 869 N N . THR A 1 107 ? 9.167 -8.788 12.678 1.00 82.94 107 THR A N 1
ATOM 870 C CA . THR A 1 107 ? 7.899 -9.417 13.043 1.00 82.94 107 THR A CA 1
ATOM 871 C C . THR A 1 107 ? 7.896 -9.647 14.550 1.00 82.94 107 THR A C 1
ATOM 873 O O . THR A 1 107 ? 8.919 -9.981 15.142 1.00 82.94 107 THR A O 1
ATOM 876 N N . SER A 1 108 ? 6.759 -9.402 15.195 1.00 86.69 108 SER A N 1
ATOM 877 C CA . SER A 1 108 ? 6.568 -9.672 16.619 1.00 86.69 108 SER A CA 1
ATOM 878 C C . SER A 1 108 ? 5.368 -10.585 16.756 1.00 86.69 108 SER A C 1
ATOM 880 O O . SER A 1 108 ? 4.296 -10.288 16.225 1.00 86.69 108 SER A O 1
ATOM 882 N N . ASN A 1 109 ? 5.548 -11.702 17.450 1.00 83.62 109 ASN A N 1
ATOM 883 C CA . ASN A 1 109 ? 4.458 -12.612 17.737 1.00 83.62 109 ASN A CA 1
ATOM 884 C C . ASN A 1 109 ? 3.873 -12.249 19.101 1.00 83.62 109 ASN A C 1
ATOM 886 O O . ASN A 1 109 ? 4.336 -12.721 20.138 1.00 83.62 109 ASN A O 1
ATOM 890 N N . ARG A 1 110 ? 2.883 -11.355 19.108 1.00 75.31 110 ARG A N 1
ATOM 891 C CA . ARG A 1 110 ? 2.089 -11.102 20.308 1.00 75.31 110 ARG A CA 1
ATOM 892 C C . ARG A 1 110 ? 0.883 -12.032 20.272 1.00 75.31 110 ARG A C 1
ATOM 894 O O . ARG A 1 110 ? -0.189 -11.642 19.814 1.00 75.31 110 ARG A O 1
ATOM 901 N N . ALA A 1 111 ? 1.075 -13.268 20.726 1.00 56.56 111 ALA A N 1
ATOM 902 C CA . ALA A 1 111 ? -0.050 -14.131 21.055 1.00 56.56 111 ALA A CA 1
ATOM 903 C C . ALA A 1 111 ? -0.849 -13.436 22.167 1.00 56.56 111 ALA A C 1
ATOM 905 O O . ALA A 1 111 ? -0.301 -13.108 23.219 1.00 56.56 111 ALA A O 1
ATOM 906 N N . LYS A 1 112 ? -2.124 -13.133 21.906 1.00 57.62 112 LYS A N 1
ATOM 907 C CA . LYS A 1 112 ? -3.059 -12.768 22.972 1.00 57.62 112 LYS A CA 1
ATOM 908 C C . LYS A 1 112 ? -3.322 -14.050 23.762 1.00 57.62 112 LYS A C 1
ATOM 910 O O . LYS A 1 112 ? -4.024 -14.919 23.255 1.00 57.62 112 LYS A O 1
ATOM 915 N N . THR A 1 113 ? -2.676 -14.184 24.918 1.00 45.81 113 THR A N 1
ATOM 916 C CA . THR A 1 113 ? -3.111 -15.083 25.998 1.00 45.81 113 THR A CA 1
ATOM 917 C C . THR A 1 113 ? -4.430 -14.601 26.569 1.00 45.81 113 THR A C 1
ATOM 919 O O . THR A 1 113 ? -4.553 -13.360 26.713 1.00 45.81 113 THR A O 1
#

Organism: NCBI:txid31354

InterPro domains:
  IPR002130 Cyclophilin-type peptidyl-prolyl cis-trans isomerase domain [PF00160] (54-104)
  IPR002130 Cyclophilin-type peptidyl-prolyl cis-trans isomerase domain [PS50072] (53-105)
  IPR029000 Cyclophilin-like domain superfamily [G3DSA:2.40.100.10] (39-108)
  IPR029000 Cyclophilin-like domain superfamily [SSF50891] (48-104)

Foldseek 3Di:
DDDDDDDDDPPPPDPDPCDDDPDPPDPPVVLVVVVVVPPPVDDPDDPPWDKAKDFDDDPNHTPGIDIDTHPCVSVVPVSVVLVCQRVQVDDDPNHRHHCPPPDDPDDDDPDDD

Radius of gyration: 20.28 Å; chains: 1; bounding box: 36×50×72 Å

Sequence (113 aa):
GTRRKKTEKRKKEGRYTKKGKNEKKLPNSFFLFLFFLKMDPLKHSNNQNPRVFFDVTIGGSSAGRIKMELFADVVPRTAENFRQFCTGEMRRDGVPMGYKNCSLYVTSNRAKT